Protein AF-A0A399NZB3-F1 (afdb_monomer)

Foldseek 3Di:
DEEEEEDCPPVRVVVQLVCLVVVAQYEYEYQDPVQQVCLLVLHHPDDDPPSSVSSVVSNVVNSYHYDHDPCVRPPGPYYHYPHDFDDDVPDPDTRCVSVD

Radius of gyration: 13.7 Å; Cα contacts (8 Å, |Δi|>4): 183; chains: 1; bounding box: 27×29×41 Å

Structure (mmCIF, N/CA/C/O backbone):
data_AF-A0A399NZB3-F1
#
_entry.id   AF-A0A399NZB3-F1
#
loop_
_atom_site.group_PDB
_atom_site.id
_atom_site.type_symbol
_atom_site.label_atom_id
_atom_site.label_alt_id
_atom_site.label_comp_id
_atom_site.label_asym_id
_atom_site.label_entity_id
_atom_site.label_seq_id
_atom_site.pdbx_PDB_ins_code
_atom_site.Cartn_x
_atom_site.Cartn_y
_atom_site.Cartn_z
_atom_site.occupancy
_atom_site.B_iso_or_equiv
_atom_site.auth_seq_id
_atom_site.auth_comp_id
_atom_site.auth_asym_id
_atom_site.auth_atom_id
_atom_site.pdbx_PDB_model_num
ATOM 1 N N . MET A 1 1 ? -16.212 2.543 5.621 1.00 96.44 1 MET A N 1
ATOM 2 C CA . MET A 1 1 ? -16.347 1.086 5.366 1.00 96.44 1 MET A CA 1
ATOM 3 C C . MET A 1 1 ? -14.960 0.480 5.244 1.00 96.44 1 MET A C 1
ATOM 5 O O . MET A 1 1 ? -14.033 1.258 5.057 1.00 96.44 1 MET A O 1
ATOM 9 N N . ARG A 1 2 ? -14.816 -0.848 5.345 1.00 98.44 2 ARG A N 1
ATOM 10 C CA . ARG A 1 2 ? -13.518 -1.516 5.182 1.00 98.44 2 ARG A CA 1
ATOM 11 C C . ARG A 1 2 ? -13.177 -1.704 3.701 1.00 98.44 2 ARG A C 1
ATOM 13 O O . ARG A 1 2 ? -14.002 -2.243 2.959 1.00 98.44 2 ARG A O 1
ATOM 20 N N . ILE A 1 3 ? -12.000 -1.247 3.293 1.00 98.75 3 ILE A N 1
ATOM 21 C CA . ILE A 1 3 ? -11.483 -1.278 1.920 1.00 98.75 3 ILE A CA 1
ATOM 22 C C . ILE A 1 3 ? -10.086 -1.896 1.948 1.00 98.75 3 ILE A C 1
ATOM 24 O O . ILE A 1 3 ? -9.298 -1.579 2.838 1.00 98.75 3 ILE A O 1
ATOM 28 N N . SER A 1 4 ? -9.755 -2.722 0.955 1.00 98.88 4 SER A N 1
ATOM 29 C CA . SER A 1 4 ? -8.364 -3.103 0.715 1.00 98.88 4 SER A CA 1
ATOM 30 C C . SER A 1 4 ? -7.819 -2.459 -0.552 1.00 98.88 4 SER A C 1
ATOM 32 O O . SER A 1 4 ? -8.527 -2.365 -1.556 1.00 98.88 4 SER A O 1
ATOM 34 N N . VAL A 1 5 ? -6.540 -2.101 -0.534 1.00 98.88 5 VAL A N 1
ATOM 35 C CA . VAL A 1 5 ? -5.783 -1.679 -1.718 1.00 98.88 5 VAL A CA 1
ATOM 36 C C . VAL A 1 5 ? -4.610 -2.639 -1.895 1.00 98.88 5 VAL A C 1
ATOM 38 O O . VAL A 1 5 ? -3.782 -2.761 -1.000 1.00 98.88 5 VAL A O 1
ATOM 41 N N . ILE A 1 6 ? -4.564 -3.359 -3.014 1.00 98.75 6 ILE A N 1
ATOM 42 C CA . ILE A 1 6 ? -3.560 -4.387 -3.315 1.00 98.75 6 ILE A CA 1
ATOM 43 C C . ILE A 1 6 ? -2.566 -3.805 -4.319 1.00 98.75 6 ILE A C 1
ATOM 45 O O . ILE A 1 6 ? -2.940 -3.477 -5.442 1.00 98.75 6 ILE A O 1
ATOM 49 N N . GLY A 1 7 ? -1.309 -3.682 -3.912 1.00 98.50 7 GLY A N 1
ATOM 50 C CA . GLY A 1 7 ? -0.262 -2.924 -4.588 1.00 98.50 7 GLY A CA 1
ATOM 51 C C . GLY A 1 7 ? -0.079 -1.555 -3.934 1.00 98.50 7 GLY A C 1
ATOM 52 O O . GLY A 1 7 ? -0.985 -0.728 -3.941 1.00 98.50 7 GLY A O 1
ATOM 53 N N . CYS A 1 8 ? 1.117 -1.292 -3.407 1.00 98.44 8 CYS A N 1
ATOM 54 C CA . CYS A 1 8 ? 1.496 -0.042 -2.739 1.00 98.44 8 CYS A CA 1
ATOM 55 C C . CYS A 1 8 ? 2.507 0.759 -3.572 1.00 98.44 8 CYS A C 1
ATOM 57 O O . CYS A 1 8 ? 3.388 1.438 -3.044 1.00 98.44 8 CYS A O 1
ATOM 59 N N . GLY A 1 9 ? 2.389 0.698 -4.901 1.00 96.75 9 GLY A N 1
ATOM 60 C CA . GLY A 1 9 ? 3.081 1.631 -5.792 1.00 96.75 9 GLY A CA 1
ATOM 61 C C . GLY A 1 9 ? 2.547 3.062 -5.654 1.00 96.75 9 GLY A C 1
ATOM 62 O O . GLY A 1 9 ? 1.769 3.368 -4.748 1.00 96.75 9 GLY A O 1
ATOM 63 N N . TYR A 1 10 ? 2.928 3.929 -6.592 1.00 96.44 10 TYR A N 1
ATOM 64 C CA . TYR A 1 10 ? 2.474 5.322 -6.636 1.00 96.44 10 TYR A CA 1
ATOM 65 C C . TYR A 1 10 ? 0.944 5.448 -6.516 1.00 96.44 10 TYR A C 1
ATOM 67 O O . TYR A 1 10 ? 0.437 6.059 -5.577 1.00 96.44 10 TYR A O 1
ATOM 75 N N . LEU A 1 11 ? 0.209 4.781 -7.416 1.00 97.56 11 LEU A N 1
ATOM 76 C CA . LEU A 1 11 ? -1.255 4.801 -7.437 1.00 97.56 11 LEU A CA 1
ATOM 77 C C . LEU A 1 11 ? -1.849 4.267 -6.127 1.00 97.56 11 LEU A C 1
ATOM 79 O O . LEU A 1 11 ? -2.676 4.931 -5.508 1.00 97.56 11 LEU A O 1
ATOM 83 N N . GLY A 1 12 ? -1.437 3.069 -5.711 1.00 98.56 12 GLY A N 1
ATOM 84 C CA . GLY A 1 12 ? -2.051 2.377 -4.582 1.00 98.56 12 GLY A CA 1
ATOM 85 C C . GLY A 1 12 ? -1.832 3.074 -3.243 1.00 98.56 12 GLY A C 1
ATOM 86 O O . GLY A 1 12 ? -2.779 3.231 -2.476 1.00 98.56 12 GLY A O 1
ATOM 87 N N . THR A 1 13 ? -0.624 3.577 -2.980 1.00 98.62 13 THR A N 1
ATOM 88 C CA . THR A 1 13 ? -0.323 4.289 -1.728 1.00 98.62 13 THR A CA 1
ATOM 89 C C . THR A 1 13 ? -1.119 5.589 -1.615 1.00 98.62 13 THR A C 1
ATOM 91 O O . THR A 1 13 ? -1.749 5.835 -0.585 1.00 98.62 13 THR A O 1
ATOM 94 N N . VAL A 1 14 ? -1.146 6.402 -2.680 1.00 98.62 14 VAL A N 1
ATOM 95 C CA . VAL A 1 14 ? -1.926 7.651 -2.704 1.00 98.62 14 VAL A CA 1
ATOM 96 C C . VAL A 1 14 ? -3.417 7.346 -2.557 1.00 98.62 14 VAL A C 1
ATOM 98 O O . VAL A 1 14 ? -4.105 7.977 -1.754 1.00 98.62 14 VAL A O 1
ATOM 101 N N . HIS A 1 15 ? -3.917 6.336 -3.274 1.00 98.75 15 HIS A N 1
ATOM 102 C CA . HIS A 1 15 ? -5.318 5.933 -3.200 1.00 98.75 15 HIS A CA 1
ATOM 103 C C . HIS A 1 15 ? -5.709 5.467 -1.791 1.00 98.75 15 HIS A C 1
ATOM 105 O O . HIS A 1 15 ? -6.722 5.920 -1.261 1.00 98.75 15 HIS A O 1
ATOM 111 N N . ALA A 1 16 ? -4.894 4.622 -1.153 1.00 98.81 16 ALA A N 1
ATOM 112 C CA . ALA A 1 16 ? -5.132 4.143 0.206 1.00 98.81 16 ALA A CA 1
ATOM 113 C C . ALA A 1 16 ? -5.180 5.293 1.224 1.00 98.81 16 ALA A C 1
ATOM 115 O O . ALA A 1 16 ? -6.099 5.364 2.045 1.00 98.81 16 ALA A O 1
ATOM 116 N N . ALA A 1 17 ? -4.233 6.230 1.129 1.00 98.75 17 ALA A N 1
ATOM 117 C CA . ALA A 1 17 ? -4.176 7.400 1.996 1.00 98.75 17 ALA A CA 1
ATOM 118 C C . ALA A 1 17 ? -5.407 8.308 1.819 1.00 98.75 17 ALA A C 1
ATOM 120 O O . ALA A 1 17 ? -6.043 8.698 2.801 1.00 98.75 17 ALA A O 1
ATOM 121 N N . CYS A 1 18 ? -5.810 8.580 0.575 1.00 98.62 18 CYS A N 1
ATOM 122 C CA . CYS A 1 18 ? -7.008 9.367 0.281 1.00 98.62 18 CYS A CA 1
ATOM 123 C C . CYS A 1 18 ? -8.297 8.675 0.745 1.00 98.62 18 CYS A C 1
ATOM 125 O O . CYS A 1 18 ? -9.162 9.332 1.322 1.00 98.62 18 CYS A O 1
ATOM 127 N N . MET A 1 19 ? -8.430 7.358 0.562 1.00 98.75 19 MET A N 1
ATOM 128 C CA . MET A 1 19 ? -9.597 6.611 1.050 1.00 98.75 19 MET A CA 1
ATOM 129 C C . MET A 1 19 ? -9.699 6.648 2.579 1.00 98.75 19 MET A C 1
ATOM 131 O O . MET A 1 19 ? -10.794 6.828 3.116 1.00 98.75 19 MET A O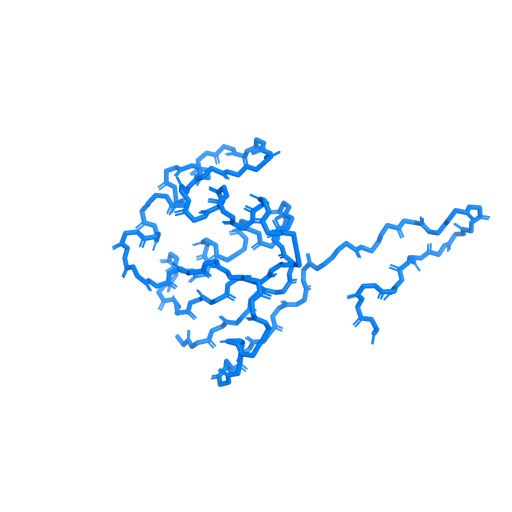 1
ATOM 135 N N . SER A 1 20 ? -8.569 6.553 3.283 1.00 98.75 20 SER A N 1
ATOM 136 C CA . SER A 1 20 ? -8.537 6.699 4.742 1.00 98.75 20 SER A CA 1
ATOM 137 C C . SER A 1 20 ? -8.950 8.110 5.186 1.00 98.75 20 SER A C 1
ATOM 139 O O . SER A 1 20 ? -9.793 8.258 6.079 1.00 98.75 20 SER A O 1
ATOM 141 N N . ARG A 1 21 ? -8.481 9.151 4.476 1.00 98.56 21 ARG A N 1
ATOM 142 C CA . ARG A 1 21 ? -8.884 10.553 4.705 1.00 98.56 21 ARG A CA 1
ATOM 143 C C . ARG A 1 21 ? -10.383 10.779 4.520 1.00 98.56 21 ARG A C 1
ATOM 145 O O . ARG A 1 21 ? -10.979 11.559 5.256 1.00 98.56 21 ARG A O 1
ATOM 152 N N . LEU A 1 22 ? -11.005 10.079 3.572 1.00 98.50 22 LEU A N 1
ATOM 153 C CA . LEU A 1 22 ? -12.457 10.103 3.358 1.00 98.50 22 LEU A CA 1
ATOM 154 C C . LEU A 1 22 ? -13.248 9.340 4.443 1.00 98.50 22 LEU A C 1
ATOM 156 O O . LEU A 1 22 ? -14.476 9.270 4.379 1.00 98.50 22 LEU A O 1
ATOM 160 N N . GLY A 1 23 ? -12.575 8.784 5.456 1.00 98.44 23 GLY A N 1
ATOM 161 C CA . GLY A 1 23 ? -13.196 8.122 6.605 1.00 98.44 23 GLY A CA 1
ATOM 162 C C . GLY A 1 23 ? -13.417 6.620 6.417 1.00 98.44 23 GLY A C 1
ATOM 163 O O . GLY A 1 23 ? -14.264 6.024 7.088 1.00 98.44 23 GLY A O 1
ATOM 164 N N . HIS A 1 24 ? -12.713 5.984 5.481 1.00 98.75 24 HIS A N 1
ATOM 165 C CA . HIS A 1 24 ? -12.725 4.529 5.335 1.00 98.75 24 HIS A CA 1
ATOM 166 C C . HIS A 1 24 ? -11.653 3.867 6.199 1.00 98.75 24 HIS A C 1
ATOM 168 O O . HIS A 1 24 ? -10.677 4.502 6.573 1.00 98.75 24 HIS A O 1
ATOM 174 N N . ASP A 1 25 ? -11.867 2.596 6.525 1.00 98.69 25 ASP A N 1
ATOM 175 C CA . ASP A 1 25 ? -10.888 1.758 7.215 1.00 98.69 25 ASP A CA 1
ATOM 176 C C . ASP A 1 25 ? -10.141 0.965 6.137 1.00 98.69 25 ASP A C 1
ATOM 178 O O . ASP A 1 25 ? -10.768 0.233 5.364 1.00 98.69 25 ASP A O 1
ATOM 182 N N . VAL A 1 26 ? -8.844 1.207 5.989 1.00 98.88 26 VAL A N 1
ATOM 183 C CA . VAL A 1 26 ? -8.059 0.850 4.808 1.00 98.88 26 VAL A CA 1
ATOM 184 C C . VAL A 1 26 ? -6.887 -0.039 5.194 1.00 98.88 26 VAL A C 1
ATOM 186 O O . VAL A 1 26 ? -5.995 0.362 5.944 1.00 98.88 26 VAL A O 1
ATOM 189 N N . VAL A 1 27 ? -6.850 -1.226 4.589 1.00 98.88 27 VAL A N 1
ATOM 190 C CA . VAL A 1 27 ? -5.674 -2.101 4.582 1.00 98.88 27 VAL A CA 1
ATOM 191 C C . VAL A 1 27 ? -5.005 -2.045 3.210 1.00 98.88 27 VAL A C 1
ATOM 193 O O . VAL A 1 27 ? -5.597 -2.403 2.193 1.00 98.88 27 VAL A O 1
ATOM 196 N N . ALA A 1 28 ? -3.771 -1.562 3.171 1.00 98.81 28 ALA A N 1
ATOM 197 C CA . ALA A 1 28 ? -2.949 -1.506 1.974 1.00 98.81 28 ALA A CA 1
ATOM 198 C C . ALA A 1 28 ? -1.921 -2.644 2.011 1.00 98.81 28 ALA A C 1
ATOM 200 O O . ALA A 1 28 ? -1.186 -2.793 2.989 1.00 98.81 28 ALA A O 1
ATOM 201 N N . VAL A 1 29 ? -1.895 -3.465 0.966 1.00 98.81 29 VAL A N 1
ATOM 202 C CA . VAL A 1 29 ? -1.117 -4.707 0.912 1.00 98.81 29 VAL A CA 1
ATOM 203 C C . VAL A 1 29 ? -0.121 -4.653 -0.236 1.00 98.81 29 VAL A C 1
ATOM 205 O O . VAL A 1 29 ? -0.490 -4.313 -1.355 1.00 98.81 29 VAL A O 1
ATOM 208 N N . ASP A 1 30 ? 1.129 -5.033 0.006 1.00 98.62 30 ASP A N 1
ATOM 209 C CA . ASP A 1 30 ? 2.146 -5.219 -1.036 1.00 98.62 30 ASP A CA 1
ATOM 210 C C . ASP A 1 30 ? 3.092 -6.350 -0.627 1.00 98.62 30 ASP A C 1
ATOM 212 O O . ASP A 1 30 ? 3.318 -6.575 0.558 1.00 98.62 30 ASP A O 1
ATOM 216 N N . VAL A 1 31 ? 3.645 -7.067 -1.601 1.00 97.75 31 VAL A N 1
ATOM 217 C CA . VAL A 1 31 ? 4.567 -8.186 -1.347 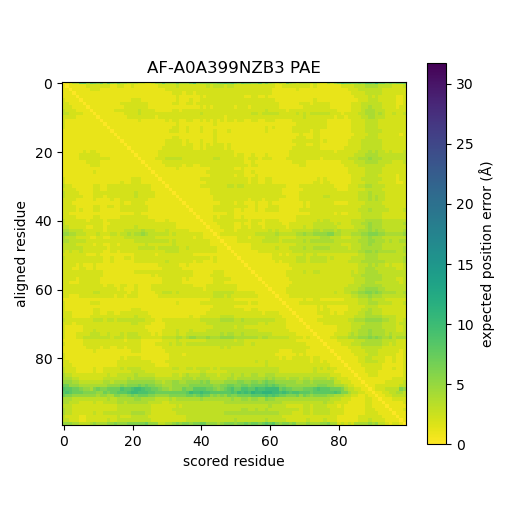1.00 97.75 31 VAL A CA 1
ATOM 218 C C . VAL A 1 31 ? 5.962 -7.715 -0.923 1.00 97.75 31 VAL A C 1
ATOM 220 O O . VAL A 1 31 ? 6.725 -8.478 -0.332 1.00 97.75 31 VAL A O 1
ATOM 223 N N . ASP A 1 32 ? 6.311 -6.461 -1.216 1.00 98.12 32 ASP A N 1
ATOM 224 C CA . ASP A 1 32 ? 7.603 -5.875 -0.877 1.00 98.12 32 ASP A CA 1
ATOM 225 C C . ASP A 1 32 ? 7.640 -5.422 0.592 1.00 98.12 32 ASP A C 1
ATOM 227 O O . ASP A 1 32 ? 7.136 -4.359 0.966 1.00 98.12 32 ASP A O 1
ATOM 231 N N . ALA A 1 33 ? 8.285 -6.230 1.435 1.00 98.31 33 ALA A N 1
ATOM 232 C CA . ALA A 1 33 ? 8.412 -5.962 2.864 1.00 98.31 33 ALA A CA 1
ATOM 233 C C . ALA A 1 33 ? 9.182 -4.671 3.187 1.00 98.31 33 ALA A C 1
ATOM 235 O O . ALA A 1 33 ? 8.844 -3.992 4.158 1.00 98.31 33 ALA A O 1
ATOM 236 N N . ALA A 1 34 ? 10.189 -4.302 2.388 1.00 97.94 34 ALA A N 1
ATOM 237 C CA . ALA A 1 34 ? 10.963 -3.084 2.626 1.00 97.94 34 ALA A CA 1
ATOM 238 C C . ALA A 1 34 ? 10.110 -1.841 2.349 1.00 97.94 34 ALA A C 1
ATOM 240 O O . ALA A 1 34 ? 10.091 -0.895 3.141 1.00 97.94 34 ALA A O 1
ATOM 241 N N . LYS A 1 35 ? 9.332 -1.882 1.262 1.00 97.88 35 LYS A N 1
ATOM 242 C CA . LYS A 1 35 ? 8.346 -0.851 0.932 1.00 97.88 35 LYS A CA 1
ATOM 243 C C . LYS A 1 35 ? 7.288 -0.714 2.025 1.00 97.88 35 LYS A C 1
ATOM 245 O O . LYS A 1 35 ? 7.023 0.400 2.468 1.00 97.88 35 LYS A O 1
ATOM 250 N N . ILE A 1 36 ? 6.716 -1.826 2.491 1.00 98.56 36 ILE A N 1
ATOM 251 C CA . ILE A 1 36 ? 5.720 -1.810 3.569 1.00 98.56 36 ILE A CA 1
ATOM 252 C C . ILE A 1 36 ? 6.307 -1.235 4.861 1.00 98.56 36 ILE A C 1
ATOM 254 O O . ILE A 1 36 ? 5.681 -0.365 5.461 1.00 98.56 36 ILE A O 1
ATOM 258 N N . ALA A 1 37 ? 7.517 -1.636 5.256 1.00 98.44 37 ALA A N 1
ATOM 259 C CA . ALA A 1 37 ? 8.174 -1.106 6.451 1.00 98.44 37 ALA A CA 1
ATOM 260 C C . ALA A 1 37 ? 8.406 0.416 6.371 1.00 98.44 37 ALA A C 1
ATOM 262 O O . ALA A 1 37 ? 8.216 1.122 7.360 1.00 98.44 37 ALA A O 1
ATOM 263 N N . SER A 1 38 ? 8.768 0.926 5.189 1.00 98.25 38 SER A N 1
ATOM 264 C CA . SER A 1 38 ? 8.908 2.364 4.930 1.00 98.25 38 SER A CA 1
ATOM 265 C C . SER A 1 38 ? 7.561 3.094 5.023 1.00 98.25 38 SER A C 1
ATOM 267 O O . SER A 1 38 ? 7.439 4.114 5.703 1.00 98.25 38 SER A O 1
ATOM 269 N N . LEU A 1 39 ? 6.514 2.542 4.405 1.00 98.62 39 LEU A N 1
ATOM 270 C CA . LEU A 1 39 ? 5.170 3.127 4.409 1.00 98.62 39 LEU A CA 1
ATOM 271 C C . LEU A 1 39 ? 4.522 3.125 5.797 1.00 98.62 39 LEU A C 1
ATOM 273 O O . LEU A 1 39 ? 3.825 4.076 6.138 1.00 98.62 39 LEU A O 1
ATOM 277 N N . GLN A 1 40 ? 4.795 2.117 6.630 1.00 98.31 40 GLN A N 1
ATOM 278 C CA . GLN A 1 40 ? 4.382 2.094 8.041 1.00 98.31 40 GLN A CA 1
ATOM 279 C C . GLN A 1 40 ? 5.002 3.236 8.861 1.00 98.31 40 GLN A C 1
ATOM 281 O O . GLN A 1 40 ? 4.449 3.615 9.890 1.00 98.31 40 GLN A O 1
ATOM 286 N N . GLN A 1 41 ? 6.116 3.805 8.397 1.00 97.81 41 GLN A N 1
ATOM 287 C CA . GLN A 1 41 ? 6.772 4.973 8.993 1.00 97.81 41 GLN A CA 1
ATOM 288 C C . GLN A 1 41 ? 6.366 6.289 8.307 1.00 97.81 41 GLN A C 1
ATOM 290 O O . GLN A 1 41 ? 6.956 7.330 8.579 1.00 97.81 41 GLN A O 1
ATOM 295 N N . GLY A 1 42 ? 5.380 6.261 7.402 1.00 97.56 42 GLY A N 1
ATOM 296 C CA . GLY A 1 42 ? 4.934 7.433 6.645 1.00 97.56 42 GLY A CA 1
ATOM 297 C C . GLY A 1 42 ? 5.875 7.850 5.510 1.00 97.56 42 GLY A C 1
ATOM 298 O O . GLY A 1 42 ? 5.719 8.936 4.955 1.00 97.56 42 GLY A O 1
ATOM 299 N N . VAL A 1 43 ? 6.841 7.001 5.139 1.00 97.81 43 VAL A N 1
ATOM 300 C CA . VAL A 1 43 ? 7.845 7.299 4.110 1.00 97.81 43 VAL A CA 1
ATOM 301 C C . VAL A 1 43 ? 7.536 6.507 2.839 1.00 97.81 43 VAL A C 1
ATOM 303 O O . VAL A 1 43 ? 7.690 5.286 2.795 1.00 97.81 43 VAL A O 1
ATOM 306 N N . ALA A 1 44 ? 7.109 7.195 1.779 1.00 96.44 44 ALA A N 1
ATOM 307 C CA . ALA A 1 44 ? 6.916 6.587 0.462 1.00 96.44 44 ALA A CA 1
ATOM 308 C C . ALA A 1 44 ? 8.250 6.483 -0.310 1.00 96.44 44 ALA A C 1
ATOM 310 O O . ALA A 1 44 ? 9.071 7.397 -0.229 1.00 96.44 44 ALA A O 1
ATOM 311 N N . PRO A 1 45 ? 8.472 5.428 -1.121 1.00 92.56 45 PRO A N 1
ATOM 312 C CA . PRO A 1 45 ? 9.689 5.270 -1.932 1.00 92.56 45 PRO A CA 1
ATOM 313 C C . PRO A 1 45 ? 9.695 6.151 -3.199 1.00 92.56 45 PRO A C 1
ATOM 315 O O . PRO A 1 45 ? 10.483 5.932 -4.116 1.00 92.56 45 PRO A O 1
ATOM 318 N N . PHE A 1 46 ? 8.780 7.114 -3.286 1.00 95.75 46 PHE A N 1
ATOM 319 C CA . PHE A 1 46 ? 8.613 8.036 -4.400 1.00 95.75 46 PHE A CA 1
ATOM 320 C C . PHE A 1 46 ? 8.190 9.408 -3.870 1.00 95.75 46 PHE A C 1
ATOM 322 O O . PHE A 1 46 ? 7.671 9.532 -2.760 1.00 95.75 46 PHE A O 1
ATOM 329 N N . PHE A 1 47 ? 8.404 10.441 -4.679 1.00 96.44 47 PHE A N 1
ATOM 330 C CA . PHE A 1 47 ? 7.977 11.796 -4.356 1.00 96.44 47 PHE A CA 1
ATOM 331 C C . PHE A 1 47 ? 6.544 12.032 -4.836 1.00 96.44 47 PHE A C 1
ATOM 333 O O . PHE A 1 47 ? 6.253 11.842 -6.015 1.00 96.44 47 PHE A O 1
ATOM 340 N N . GLU A 1 48 ? 5.681 12.480 -3.927 1.00 97.50 48 GLU A N 1
ATOM 341 C CA . GLU A 1 48 ? 4.353 13.004 -4.238 1.00 97.50 48 GLU A CA 1
ATOM 342 C C . GLU A 1 48 ? 4.052 14.188 -3.302 1.00 97.50 48 GLU A C 1
ATOM 344 O O . GLU A 1 48 ? 4.138 14.027 -2.077 1.00 97.50 48 GLU A O 1
ATOM 349 N N . PRO A 1 49 ? 3.727 15.384 -3.829 1.00 97.81 49 PRO A N 1
ATOM 350 C CA . PRO A 1 49 ? 3.441 16.554 -3.004 1.00 97.81 49 PRO A CA 1
ATOM 351 C C . PRO A 1 49 ? 2.318 16.310 -1.984 1.00 97.81 49 PRO A C 1
ATOM 353 O O . PRO A 1 49 ? 1.226 15.872 -2.330 1.00 97.81 49 PRO A O 1
ATOM 356 N N . GLY A 1 50 ? 2.581 16.614 -0.709 1.00 97.44 50 GLY A N 1
ATOM 357 C CA . GLY A 1 50 ? 1.604 16.489 0.383 1.00 97.44 50 GLY A CA 1
ATOM 358 C C . GLY A 1 50 ? 1.333 15.059 0.872 1.00 97.44 50 GLY A C 1
ATOM 359 O O . GLY A 1 50 ? 0.675 14.885 1.897 1.00 97.44 50 GLY A O 1
ATOM 360 N N . LEU A 1 51 ? 1.866 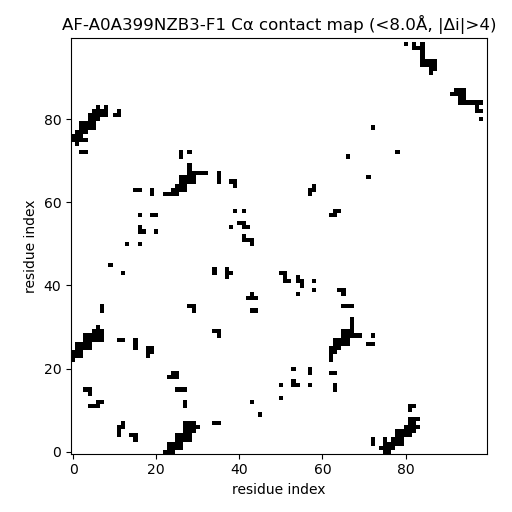14.029 0.203 1.00 98.12 51 LEU A N 1
ATOM 361 C CA . LEU A 1 51 ? 1.695 12.641 0.634 1.00 98.12 51 LEU A CA 1
ATOM 362 C C . LEU A 1 51 ? 2.341 12.335 2.000 1.00 98.12 51 LEU A C 1
ATOM 364 O O . LEU A 1 51 ? 1.686 11.647 2.781 1.00 98.12 51 LEU A O 1
ATOM 368 N N . PRO A 1 52 ? 3.555 12.819 2.345 1.00 97.62 52 PRO A N 1
ATOM 369 C CA . PRO A 1 52 ? 4.161 12.519 3.648 1.00 97.62 52 PRO A CA 1
ATOM 370 C C . PRO A 1 52 ? 3.300 12.967 4.838 1.00 97.62 52 PRO A C 1
ATOM 372 O O . PRO A 1 52 ? 3.088 12.203 5.783 1.00 97.62 52 PRO A O 1
ATOM 375 N N . ASP A 1 53 ? 2.734 14.173 4.758 1.00 98.19 53 ASP A N 1
ATOM 376 C CA . ASP A 1 53 ? 1.850 14.712 5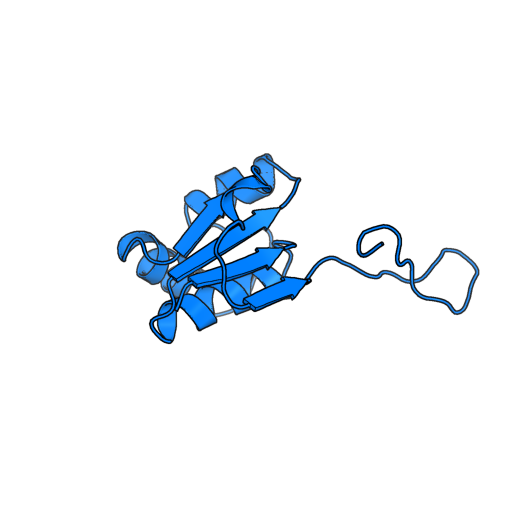.796 1.00 98.19 53 ASP A CA 1
ATOM 377 C C . ASP A 1 53 ? 0.543 13.917 5.863 1.00 98.19 53 ASP A C 1
ATOM 379 O O . ASP A 1 53 ? 0.085 13.550 6.946 1.00 98.19 53 ASP A O 1
ATOM 383 N N . LEU A 1 54 ? -0.026 13.578 4.700 1.00 98.56 54 LEU A N 1
ATOM 384 C CA . LEU A 1 54 ? -1.241 12.775 4.617 1.00 98.56 54 LEU A CA 1
ATOM 385 C C . LEU A 1 54 ? -1.047 11.370 5.204 1.00 98.56 54 LEU A C 1
ATOM 387 O O . LEU A 1 54 ? -1.911 10.896 5.940 1.00 98.56 54 LEU A O 1
ATOM 391 N N . LEU A 1 55 ? 0.068 10.702 4.893 1.00 98.50 55 LEU A N 1
ATOM 392 C CA . LEU A 1 55 ? 0.398 9.391 5.453 1.00 98.50 55 LEU A CA 1
ATOM 393 C C . LEU A 1 55 ? 0.547 9.481 6.967 1.00 98.50 55 LEU A C 1
ATOM 395 O O . LEU A 1 55 ? -0.066 8.688 7.675 1.00 98.50 55 LEU A O 1
ATOM 399 N N . THR A 1 56 ? 1.294 10.469 7.459 1.00 98.25 56 THR A N 1
ATOM 400 C CA . THR A 1 56 ? 1.471 10.700 8.899 1.00 98.25 56 THR A CA 1
ATOM 401 C C . THR A 1 56 ? 0.122 10.894 9.596 1.00 98.25 56 THR A C 1
ATOM 403 O O . THR A 1 56 ? -0.162 10.221 10.588 1.00 98.25 56 THR A O 1
ATOM 406 N N . GLU A 1 57 ? -0.744 11.752 9.046 1.00 98.38 57 GLU A N 1
ATOM 407 C CA . GLU A 1 57 ? -2.089 12.005 9.573 1.00 98.38 57 GLU A CA 1
ATOM 408 C C . GLU A 1 57 ? -2.931 10.721 9.594 1.00 98.38 57 GLU A C 1
ATOM 410 O O . GLU A 1 57 ? -3.504 10.364 10.623 1.00 98.38 57 GLU A O 1
ATOM 415 N N . GLN A 1 58 ? -3.001 9.995 8.474 1.00 98.62 58 GLN A N 1
ATOM 416 C CA . GLN A 1 58 ? -3.892 8.840 8.369 1.00 98.62 58 GLN A CA 1
ATOM 417 C C . GLN A 1 58 ? -3.381 7.613 9.130 1.00 98.62 58 GLN A C 1
ATOM 419 O O . GLN A 1 58 ? -4.202 6.890 9.699 1.00 98.62 58 GLN A O 1
ATOM 424 N N . LEU A 1 59 ? -2.067 7.394 9.217 1.00 98.62 59 LEU A N 1
ATOM 425 C CA . LEU A 1 59 ? -1.488 6.350 10.071 1.00 98.62 59 LEU A CA 1
ATOM 426 C C . LEU A 1 59 ? -1.821 6.607 11.544 1.00 98.62 59 LEU A C 1
ATOM 428 O O . LEU A 1 59 ? -2.262 5.694 12.242 1.00 98.62 59 LEU A O 1
ATOM 432 N N . ALA A 1 60 ? -1.706 7.859 12.000 1.00 98.31 60 ALA A N 1
ATOM 433 C CA . ALA A 1 60 ? -2.030 8.237 13.376 1.00 98.31 60 ALA A CA 1
ATOM 434 C C . ALA A 1 60 ? -3.512 8.014 13.730 1.00 98.31 60 ALA A C 1
ATOM 436 O O . ALA A 1 60 ? -3.842 7.784 14.892 1.00 98.31 60 ALA A O 1
ATOM 437 N N . THR A 1 61 ? -4.417 8.041 12.745 1.00 98.19 61 THR A N 1
ATOM 438 C CA . THR A 1 61 ? -5.845 7.761 12.981 1.00 98.19 61 THR A CA 1
ATOM 439 C C . THR A 1 61 ? -6.150 6.281 13.225 1.00 98.19 61 THR A C 1
ATOM 441 O O . THR A 1 61 ? -7.259 5.958 13.647 1.00 98.19 61 THR A O 1
ATOM 444 N N . GLY A 1 62 ? -5.219 5.379 12.895 1.00 97.62 62 GLY A N 1
ATOM 445 C CA . GLY A 1 62 ? -5.430 3.931 12.914 1.00 97.62 62 GLY A CA 1
ATOM 446 C C . GLY A 1 62 ? -6.321 3.394 11.786 1.00 97.62 62 GLY A C 1
ATOM 447 O O . GLY A 1 62 ? -6.481 2.183 11.682 1.00 97.62 62 GLY A O 1
ATOM 448 N N . ARG A 1 63 ? -6.880 4.263 10.927 1.00 97.88 63 ARG A N 1
ATOM 449 C CA . ARG A 1 63 ? -7.709 3.867 9.774 1.00 97.88 63 ARG A CA 1
ATOM 450 C C . ARG A 1 63 ? -6.904 3.482 8.538 1.00 97.88 63 ARG A C 1
ATOM 452 O O . ARG A 1 63 ? -7.479 2.957 7.596 1.00 97.88 63 ARG A O 1
ATOM 459 N N . LEU A 1 64 ? -5.609 3.786 8.488 1.00 98.81 64 LEU A N 1
ATOM 460 C CA . LEU A 1 64 ? -4.718 3.328 7.424 1.00 98.81 64 LEU A CA 1
ATOM 461 C C . LEU A 1 64 ? -3.690 2.376 8.013 1.00 98.81 64 LEU A C 1
ATOM 463 O O . LEU A 1 64 ? -3.003 2.720 8.974 1.00 98.81 64 LEU A O 1
ATOM 467 N N . ARG A 1 65 ? -3.541 1.209 7.394 1.00 98.50 65 ARG A N 1
ATOM 468 C CA . ARG A 1 65 ? -2.508 0.246 7.760 1.00 98.50 65 ARG A CA 1
ATOM 469 C C . ARG A 1 65 ? -1.894 -0.386 6.524 1.00 98.50 65 ARG A C 1
ATOM 471 O O . ARG A 1 65 ? -2.611 -0.807 5.622 1.00 98.50 65 ARG A O 1
ATOM 478 N N . PHE A 1 66 ? -0.571 -0.493 6.527 1.00 98.81 66 PHE A N 1
ATOM 479 C CA . PHE A 1 66 ? 0.199 -1.203 5.509 1.00 98.81 66 PHE A CA 1
ATOM 480 C C . PHE A 1 66 ? 0.624 -2.575 6.039 1.00 98.81 66 PHE A C 1
ATOM 482 O O . PHE A 1 66 ? 1.024 -2.686 7.200 1.00 98.81 66 PHE A O 1
ATOM 489 N N . THR A 1 67 ? 0.545 -3.615 5.212 1.00 98.81 67 THR A N 1
ATOM 490 C CA . THR A 1 67 ? 0.935 -4.986 5.573 1.00 98.81 67 THR A CA 1
ATOM 491 C C . THR A 1 67 ? 1.437 -5.764 4.358 1.00 98.81 67 THR A C 1
ATOM 493 O O . THR A 1 67 ? 1.151 -5.405 3.218 1.00 98.81 67 THR A O 1
ATOM 496 N N . THR A 1 68 ? 2.194 -6.831 4.599 1.00 98.75 68 THR A N 1
ATOM 497 C CA . THR A 1 68 ? 2.539 -7.834 3.581 1.00 98.75 68 THR A CA 1
ATOM 498 C C . THR A 1 68 ? 1.593 -9.035 3.604 1.00 98.75 68 THR A C 1
ATOM 500 O O . THR A 1 68 ? 1.620 -9.857 2.689 1.00 98.75 68 THR A O 1
ATOM 503 N N . ASP A 1 69 ? 0.747 -9.152 4.631 1.00 98.31 69 ASP A N 1
ATOM 504 C CA . ASP A 1 69 ? -0.189 -10.261 4.776 1.00 98.31 69 ASP A CA 1
ATOM 505 C C . ASP A 1 69 ? -1.488 -9.988 4.003 1.00 98.31 69 ASP A C 1
ATOM 507 O O . ASP A 1 69 ? -2.313 -9.145 4.362 1.00 98.31 69 ASP A O 1
ATOM 511 N N . THR A 1 70 ? -1.679 -10.739 2.919 1.00 96.50 70 THR A N 1
ATOM 512 C CA . THR A 1 70 ? -2.874 -10.657 2.069 1.00 96.50 70 THR A CA 1
ATOM 513 C C . THR A 1 70 ? -4.140 -11.142 2.770 1.00 96.50 70 THR A C 1
ATOM 515 O O . THR A 1 70 ? -5.227 -10.668 2.429 1.00 96.50 70 THR A O 1
ATOM 518 N N . ALA A 1 71 ? -4.038 -12.008 3.786 1.00 97.88 71 ALA A N 1
ATOM 519 C CA . ALA A 1 71 ? -5.199 -12.472 4.545 1.00 97.88 71 ALA A CA 1
ATOM 520 C C . ALA A 1 71 ? -5.904 -11.316 5.269 1.00 97.88 71 ALA A C 1
ATOM 522 O O . ALA A 1 71 ? -7.112 -11.359 5.503 1.00 97.88 71 ALA A O 1
ATOM 523 N N . GLU A 1 72 ? -5.188 -10.230 5.555 1.00 97.88 72 GLU A N 1
ATOM 524 C CA . GLU A 1 72 ? -5.748 -9.059 6.218 1.00 97.88 72 GLU A CA 1
ATOM 525 C C . GLU A 1 72 ? -6.695 -8.232 5.337 1.00 97.88 72 GLU A C 1
ATOM 527 O O . GLU A 1 72 ? -7.469 -7.417 5.855 1.00 97.88 72 GLU A O 1
ATOM 532 N N . ALA A 1 73 ? -6.694 -8.468 4.021 1.00 97.50 73 ALA A N 1
ATOM 533 C CA . ALA A 1 73 ? -7.692 -7.916 3.112 1.00 97.50 73 ALA A CA 1
ATOM 534 C C . ALA A 1 73 ? -9.089 -8.524 3.337 1.00 97.50 73 ALA A C 1
ATOM 536 O O . ALA A 1 73 ? -10.087 -7.906 2.946 1.00 97.50 73 ALA A O 1
ATOM 537 N N . ALA A 1 74 ? -9.184 -9.693 3.984 1.00 97.25 74 ALA A N 1
ATOM 538 C CA . ALA A 1 74 ? -10.447 -10.373 4.245 1.00 97.25 74 ALA A CA 1
ATOM 539 C C . ALA A 1 74 ? -11.449 -9.478 4.997 1.00 97.25 74 ALA A C 1
ATOM 541 O O . ALA A 1 74 ? -11.102 -8.706 5.895 1.00 97.25 74 ALA A O 1
ATOM 542 N N . GLY A 1 75 ? -12.723 -9.579 4.610 1.00 96.56 75 GLY A N 1
ATOM 543 C CA . GLY A 1 75 ? -13.807 -8.774 5.180 1.00 96.56 75 GLY A CA 1
ATOM 544 C C . GLY A 1 75 ? -13.883 -7.335 4.656 1.00 96.56 75 GLY A C 1
ATOM 545 O O . GLY A 1 75 ? -14.753 -6.578 5.091 1.00 96.56 75 GLY A O 1
ATOM 546 N N . SER A 1 76 ? -13.011 -6.936 3.724 1.00 98.38 76 SER A N 1
ATOM 547 C CA . SER A 1 76 ? -13.181 -5.677 2.992 1.00 98.38 76 SER A CA 1
ATOM 548 C C . SER A 1 76 ? -14.404 -5.761 2.082 1.00 98.38 76 SER A C 1
ATOM 550 O O . SER A 1 76 ? -14.658 -6.778 1.445 1.00 98.38 76 SER A O 1
ATOM 552 N N . ARG A 1 77 ? -15.183 -4.679 2.018 1.00 98.44 77 ARG A N 1
ATOM 553 C CA . ARG A 1 77 ? -16.368 -4.603 1.149 1.00 98.44 77 ARG A CA 1
ATOM 554 C C . ARG A 1 77 ? -15.989 -4.333 -0.307 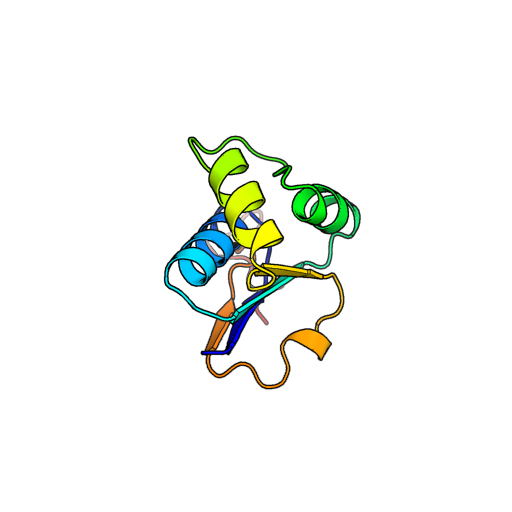1.00 98.44 77 ARG A C 1
ATOM 556 O O . ARG A 1 77 ? -16.737 -4.690 -1.211 1.00 98.44 77 ARG A O 1
ATOM 563 N N . VAL A 1 78 ? -14.863 -3.655 -0.511 1.00 98.50 78 VAL A N 1
ATOM 564 C CA . VAL A 1 78 ? -14.307 -3.311 -1.820 1.00 98.50 78 VAL A CA 1
ATOM 565 C C . VAL A 1 78 ? -12.815 -3.612 -1.793 1.00 98.50 78 VAL A C 1
ATOM 567 O O . VAL A 1 78 ? -12.129 -3.263 -0.829 1.00 98.50 78 VAL A O 1
ATOM 570 N N . HIS A 1 79 ? -12.333 -4.232 -2.866 1.00 98.44 79 HIS A N 1
ATOM 571 C CA . HIS A 1 79 ? -10.922 -4.491 -3.108 1.00 98.44 79 HIS A CA 1
ATOM 572 C C . HIS A 1 79 ? -10.485 -3.692 -4.340 1.00 98.44 79 HIS A C 1
ATOM 574 O O . HIS A 1 79 ? -11.035 -3.880 -5.423 1.00 98.44 79 HIS A O 1
ATOM 580 N N . PHE A 1 80 ? -9.513 -2.798 -4.178 1.00 98.69 80 PHE A N 1
ATOM 581 C CA . PHE A 1 80 ? -8.847 -2.124 -5.288 1.00 98.69 80 PHE A CA 1
ATOM 582 C C . PHE A 1 80 ? -7.573 -2.881 -5.640 1.00 98.69 80 PHE A C 1
ATOM 584 O O . PHE A 1 80 ? -6.704 -3.052 -4.788 1.00 98.69 80 PHE A O 1
ATOM 591 N N . ILE A 1 81 ? -7.452 -3.306 -6.895 1.00 98.38 81 ILE A N 1
ATOM 592 C CA . ILE A 1 81 ? -6.216 -3.866 -7.440 1.00 98.38 81 ILE A CA 1
ATOM 593 C C . ILE A 1 81 ? -5.458 -2.713 -8.104 1.00 98.38 81 ILE A C 1
ATOM 595 O O . ILE A 1 81 ? -5.914 -2.145 -9.092 1.00 98.38 81 ILE A O 1
ATOM 599 N N . ALA A 1 82 ? -4.328 -2.339 -7.514 1.00 98.31 82 ALA A N 1
ATOM 600 C CA . ALA A 1 82 ? -3.465 -1.224 -7.901 1.00 98.31 82 ALA A CA 1
ATOM 601 C C . ALA A 1 82 ? -2.015 -1.687 -8.149 1.00 98.31 82 ALA A C 1
ATOM 603 O O . ALA A 1 82 ? -1.060 -0.922 -7.979 1.00 98.31 82 ALA A O 1
ATOM 604 N N . VAL A 1 83 ? -1.850 -2.957 -8.525 1.00 98.31 83 VAL A N 1
ATOM 605 C CA . VAL A 1 83 ? -0.574 -3.533 -8.958 1.00 98.31 83 VAL A CA 1
ATOM 606 C C . VAL A 1 83 ? -0.152 -2.961 -10.313 1.00 98.31 83 VAL A C 1
ATOM 608 O O . VAL A 1 83 ? -0.953 -2.384 -11.048 1.00 98.31 83 VAL A O 1
ATOM 611 N N . GLY A 1 84 ? 1.129 -3.102 -10.648 1.00 96.62 84 GLY A N 1
ATOM 612 C CA . GLY A 1 84 ? 1.627 -2.673 -11.951 1.00 96.62 84 GLY A CA 1
ATOM 613 C C . GLY A 1 84 ? 1.105 -3.562 -13.078 1.00 96.62 84 GLY A C 1
ATOM 614 O O . GLY A 1 84 ? 0.970 -4.765 -12.908 1.00 96.62 84 GLY A O 1
ATOM 615 N N . THR A 1 85 ? 0.886 -2.978 -14.251 1.00 97.69 85 THR A N 1
ATOM 616 C CA . THR A 1 85 ? 0.662 -3.713 -15.506 1.00 97.69 85 THR A CA 1
ATOM 617 C C . THR A 1 85 ? 1.595 -3.144 -16.577 1.00 97.69 85 THR A C 1
ATOM 619 O O . THR A 1 85 ? 1.145 -2.426 -17.477 1.00 97.69 85 THR A O 1
ATOM 622 N N . PRO A 1 86 ? 2.924 -3.322 -16.428 1.00 97.31 86 PRO A N 1
ATOM 623 C CA . PRO A 1 86 ? 3.889 -2.769 -17.372 1.00 97.31 86 PRO A CA 1
ATOM 624 C C . PRO A 1 86 ? 3.692 -3.369 -18.769 1.00 97.31 86 PRO A C 1
ATOM 626 O O . PRO A 1 86 ? 3.034 -4.390 -18.941 1.00 97.31 86 PRO A O 1
ATOM 629 N N . GLN A 1 87 ? 4.277 -2.754 -19.792 1.00 97.88 87 GLN A N 1
ATOM 630 C CA . GLN A 1 87 ? 4.259 -3.332 -21.134 1.00 97.88 87 GLN A CA 1
ATOM 631 C C . GLN A 1 87 ? 5.091 -4.626 -21.181 1.00 97.88 87 GLN A C 1
ATOM 633 O O . GLN A 1 87 ? 6.217 -4.663 -20.677 1.00 97.88 87 GLN A O 1
ATOM 638 N N . LYS A 1 88 ? 4.576 -5.668 -21.845 1.00 97.12 88 LYS A N 1
ATOM 639 C CA . LYS A 1 88 ? 5.334 -6.891 -22.137 1.00 97.12 88 LYS A CA 1
ATOM 640 C C . LYS A 1 88 ? 6.506 -6.590 -23.063 1.00 97.12 88 LYS A C 1
ATOM 642 O O . LYS A 1 88 ? 6.384 -5.890 -24.070 1.00 97.12 88 LYS A O 1
ATOM 647 N N . ARG A 1 89 ? 7.670 -7.150 -22.741 1.00 95.12 89 ARG A N 1
ATOM 648 C CA . ARG A 1 89 ? 8.894 -6.915 -23.510 1.00 95.12 89 ARG A CA 1
ATOM 649 C C . ARG A 1 89 ? 8.737 -7.426 -24.947 1.00 95.12 89 ARG A C 1
ATOM 651 O O . ARG A 1 89 ? 8.645 -8.625 -25.164 1.00 95.12 89 ARG A O 1
ATOM 658 N N . GLY A 1 90 ? 8.800 -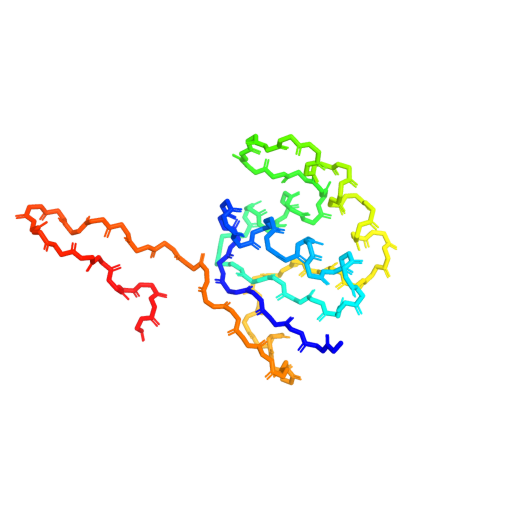6.513 -25.916 1.00 96.94 90 GLY A N 1
ATOM 659 C CA . GLY A 1 90 ? 8.737 -6.844 -27.345 1.00 96.94 90 GLY A CA 1
ATOM 660 C C . GLY A 1 90 ? 7.323 -7.023 -27.905 1.00 96.94 90 GLY A C 1
ATOM 661 O O . GLY A 1 90 ? 7.185 -7.350 -29.080 1.00 96.94 90 GLY A O 1
ATOM 662 N N . GLU A 1 91 ? 6.284 -6.770 -27.108 1.00 97.00 91 GLU A N 1
ATOM 663 C CA . GLU A 1 91 ? 4.883 -6.905 -27.513 1.00 97.00 91 GLU A CA 1
ATOM 664 C C . GLU A 1 91 ? 4.122 -5.591 -27.291 1.00 97.00 91 GLU A C 1
ATOM 666 O O . GLU A 1 91 ? 4.472 -4.787 -26.426 1.00 97.00 91 GLU A O 1
ATOM 671 N N . ASN A 1 92 ? 3.042 -5.371 -28.045 1.00 96.81 92 ASN A N 1
ATOM 672 C CA . ASN A 1 92 ? 2.096 -4.281 -27.786 1.00 96.81 92 ASN A CA 1
ATOM 673 C C . ASN A 1 92 ? 0.956 -4.768 -26.874 1.00 96.81 92 ASN A C 1
ATOM 675 O O . ASN A 1 92 ? -0.211 -4.768 -27.262 1.00 96.81 92 ASN A O 1
ATOM 679 N N . ALA A 1 93 ? 1.319 -5.274 -25.695 1.00 97.19 93 ALA A N 1
ATOM 680 C CA . ALA A 1 93 ? 0.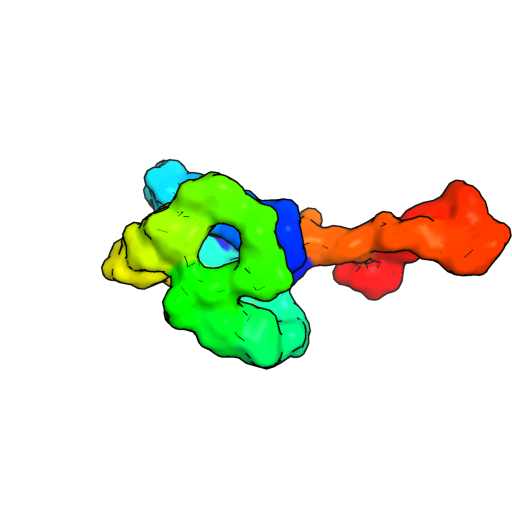394 -5.857 -24.727 1.00 97.19 93 ALA A CA 1
ATOM 681 C C . ALA A 1 93 ? 0.815 -5.519 -23.289 1.00 97.19 93 ALA A C 1
ATOM 683 O O . ALA A 1 93 ? 1.998 -5.305 -23.016 1.00 97.19 93 ALA A O 1
ATOM 684 N N . ALA A 1 94 ? -0.152 -5.490 -22.370 1.00 98.00 94 ALA A N 1
ATOM 685 C CA . ALA A 1 94 ? 0.102 -5.339 -20.940 1.00 98.00 94 ALA A CA 1
ATOM 686 C C . ALA A 1 94 ? 0.527 -6.676 -20.313 1.00 98.00 94 ALA A C 1
ATOM 688 O O . ALA A 1 94 ? 0.025 -7.742 -20.680 1.00 98.00 94 ALA A O 1
ATOM 689 N N . ASP A 1 95 ? 1.455 -6.617 -19.365 1.00 97.94 95 ASP A N 1
ATOM 690 C CA . ASP A 1 95 ? 1.781 -7.720 -18.474 1.00 97.94 95 ASP A CA 1
ATOM 691 C C . ASP A 1 95 ? 0.735 -7.781 -17.356 1.00 97.94 95 ASP A C 1
ATOM 693 O O . ASP A 1 95 ? 0.652 -6.879 -16.523 1.00 97.94 95 ASP A O 1
ATOM 697 N N . MET A 1 96 ? -0.080 -8.835 -17.378 1.00 97.50 96 MET A N 1
ATOM 698 C CA . MET A 1 96 ? -1.172 -9.063 -16.428 1.00 97.50 96 MET A CA 1
ATOM 699 C C . MET A 1 96 ? -0.776 -10.009 -15.289 1.00 97.50 96 MET A C 1
ATOM 701 O O . MET A 1 96 ? -1.593 -10.266 -14.415 1.00 97.50 96 MET A O 1
ATOM 705 N N . THR A 1 97 ? 0.481 -10.476 -15.245 1.00 96.69 97 THR A N 1
ATOM 706 C CA . THR A 1 97 ? 0.955 -11.500 -14.290 1.00 96.69 97 THR A CA 1
ATOM 707 C C . THR A 1 97 ? 0.748 -11.117 -12.822 1.00 96.69 97 THR A C 1
ATOM 709 O O . THR A 1 97 ? 0.654 -11.986 -11.969 1.00 96.69 97 THR A O 1
ATOM 712 N N . TYR A 1 98 ? 0.708 -9.822 -12.498 1.00 96.38 98 TYR 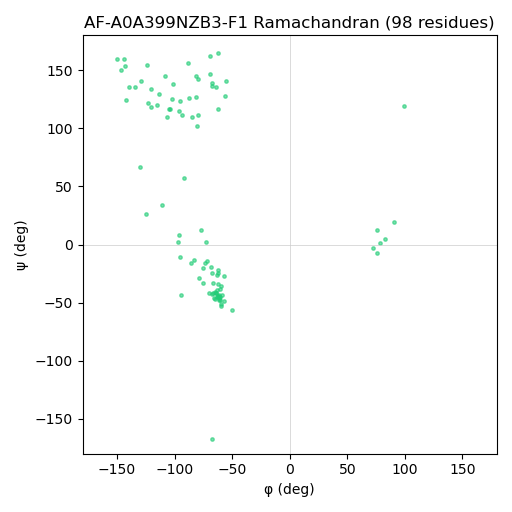A N 1
ATOM 713 C CA . TYR A 1 98 ? 0.464 -9.368 -11.124 1.00 96.38 98 TYR A CA 1
ATOM 714 C C . TYR A 1 98 ? -1.025 -9.259 -10.764 1.00 96.38 98 TYR A C 1
ATOM 716 O O . TYR A 1 98 ? -1.348 -9.109 -9.586 1.00 96.38 98 TYR A O 1
ATOM 724 N N . VA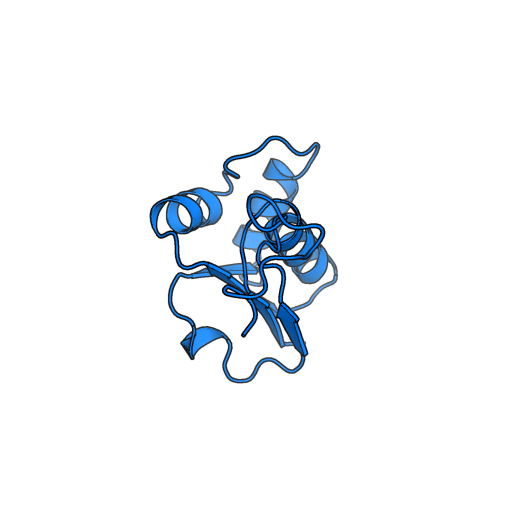L A 1 99 ? -1.910 -9.255 -11.764 1.00 96.94 99 VAL A N 1
ATOM 725 C CA . VAL A 1 99 ? -3.368 -9.155 -11.603 1.00 96.94 99 VAL A CA 1
ATOM 726 C C . VAL A 1 99 ? -4.013 -10.541 -11.582 1.00 96.94 99 VAL A C 1
ATOM 728 O O . VAL A 1 99 ? -4.917 -10.753 -10.774 1.00 96.94 99 VAL A O 1
ATOM 731 N N . ASP A 1 100 ? -3.570 -11.425 -12.479 1.00 93.94 100 ASP A N 1
ATOM 732 C CA . ASP A 1 100 ? -4.073 -12.796 -12.659 1.00 93.94 100 ASP A CA 1
ATOM 733 C C . ASP A 1 100 ? -3.599 -13.749 -11.544 1.00 93.94 100 ASP A C 1
ATOM 735 O O . ASP A 1 100 ? -4.424 -14.584 -11.100 1.00 93.94 100 ASP A O 1
#

pLDDT: mean 97.89, std 1.05, range [92.56, 98.88]

Sequence (100 aa):
MRISVIGCGYLGTVHAACMSRLGHDVVAVDVDAAKIASLQQGVAPFFEPGLPDLLTEQLATGRLRFTTDTAEAAGSRVHFIAVGTPQKRGENAADMTYVD

Organism: NCBI:txid33014

InterPro domains:
  IPR001732 UDP-glucose/GDP-mannose dehydrogenase, N-terminal [PF03721] (1-99)
  IPR036291 NAD(P)-binding domain superfamily [SSF51735] (1-99)

Solvent-accessible surface area (backbone atoms only — not comparable to full-atom values): 5550 Å² total; per-residue (Å²): 92,44,32,22,26,37,22,64,48,76,68,18,43,54,49,39,43,52,45,21,71,75,64,24,38,27,38,34,25,32,86,52,59,69,59,34,56,35,45,67,71,30,42,67,101,63,93,56,91,69,45,51,62,47,34,46,56,31,45,74,69,68,29,34,45,60,36,62,59,68,75,70,44,63,88,36,80,46,77,44,84,36,52,72,58,53,71,35,90,95,50,100,44,69,35,51,80,74,76,111

Nearest PDB structures (foldseek):
  1mv8-assembly2_D  TM=9.513E-01  e=1.166E-10  Pseudomonas aeruginosa
  3gg2-assembly1_A  TM=9.347E-01  e=8.531E-10  Porphyromonas gingivalis
  3vtf-assembly1_A-2  TM=9.465E-01  e=3.009E-09  Pyrobaculum islandicum DSM 4184
  4r16-assembly1_B  TM=9.656E-01  e=2.201E-08  Pyrococcus horikoshii OT3
  4xrr-assembly1_A  TM=9.439E-01  e=3.998E-08  Micromonospora echinospora

Secondary structure (DSSP, 8-state):
-EEEEE--SHHHHHHHHHHHHTT-EEEEE-S-HHHHHHHHTT--SS--TTHHHHHHHHHHTTSEEEES-GGGGTT-SEEEE----PBPTTSSSB--TTT-

Mean predicted aligned error: 2.15 Å